Protein AF-A0A4Z2E226-F1 (afdb_monomer_lite)

Secondary structure (DSSP, 8-state):
-GGGG-S----TT--HHHHHHHHHHHHHSEEEE-TTTHHHHHHHHHHTT-HHHHHHHHHHHHHHHT-SSS-----EEEE---

Sequence (82 aa):
MKEQDLMCIKLHGVNRIGLKKIIDFIYTAKLSLNMENLQDTLEAASFLQILPVLDFCKVFLISGVSSETHGPTLHSTAQYCT

Organism: NCBI:txid230148

Radius of gyration: 14.55 Å; chains: 1; bounding box: 41×19×40 Å

Foldseek 3Di:
DVCPPDPDDDDDFADPLLQVQVVCCVVQVKHFDDPVSLVRVCRSCVSVVVVVSVVVSVVVVVVQVPDPDDGDPPRPIDRDDD

pLDDT: mean 80.58, std 17.19, range [40.59, 95.0]

Structure (mmCIF, N/CA/C/O backbone):
data_AF-A0A4Z2E226-F1
#
_entry.id   AF-A0A4Z2E226-F1
#
loop_
_atom_site.group_PDB
_atom_site.id
_atom_site.type_symbol
_atom_site.label_atom_id
_atom_site.label_alt_id
_atom_site.label_comp_id
_atom_site.label_asym_id
_atom_site.label_entity_id
_atom_site.label_seq_id
_atom_site.pdbx_PDB_ins_code
_atom_site.Cartn_x
_atom_site.Cartn_y
_atom_site.Cartn_z
_atom_site.occupancy
_atom_site.B_iso_or_equiv
_atom_site.auth_seq_id
_atom_site.auth_comp_id
_atom_site.auth_asym_id
_atom_site.auth_atom_id
_atom_site.pdbx_PDB_model_num
ATOM 1 N N . MET A 1 1 ? -10.210 -7.772 19.864 1.00 66.81 1 MET A N 1
ATOM 2 C CA . MET A 1 1 ? -9.059 -6.846 20.015 1.00 66.81 1 MET A CA 1
ATOM 3 C C . MET A 1 1 ? -9.594 -5.513 20.503 1.00 66.81 1 MET A C 1
ATOM 5 O O . MET A 1 1 ? -10.660 -5.134 20.041 1.00 66.81 1 MET A O 1
ATOM 9 N N . LYS A 1 2 ? -8.918 -4.808 21.421 1.00 79.00 2 LYS A N 1
ATOM 10 C CA . LYS A 1 2 ? -9.415 -3.504 21.916 1.00 79.00 2 LYS A CA 1
ATOM 11 C C . LYS A 1 2 ? -9.533 -2.454 20.804 1.00 79.00 2 LYS A C 1
ATOM 13 O O . LYS A 1 2 ? -10.376 -1.576 20.886 1.00 79.00 2 LYS A O 1
ATOM 18 N N . GLU A 1 3 ? -8.726 -2.586 19.757 1.00 81.69 3 GLU A N 1
ATOM 19 C CA . GLU A 1 3 ? -8.722 -1.674 18.610 1.00 81.69 3 GLU A CA 1
ATOM 20 C C . GLU A 1 3 ? -9.938 -1.822 17.682 1.00 81.69 3 GLU A C 1
ATOM 22 O O . GLU A 1 3 ? -10.188 -0.931 16.882 1.00 81.69 3 GLU A O 1
ATOM 27 N N . GLN A 1 4 ? -10.713 -2.907 17.788 1.00 86.88 4 GLN A N 1
ATOM 28 C CA . GLN A 1 4 ? -11.819 -3.205 16.867 1.00 86.88 4 GLN A CA 1
ATOM 29 C C . GLN A 1 4 ? -12.991 -2.211 16.962 1.00 86.88 4 GLN A C 1
ATOM 31 O O . GLN A 1 4 ? -13.688 -2.011 15.974 1.00 86.88 4 GLN A O 1
ATOM 36 N N . ASP A 1 5 ? -13.207 -1.608 18.133 1.00 91.31 5 ASP A N 1
ATOM 37 C CA . ASP A 1 5 ? -14.294 -0.644 18.378 1.00 91.31 5 ASP A CA 1
ATOM 38 C C . ASP A 1 5 ? -13.841 0.818 18.181 1.00 91.31 5 ASP A C 1
ATOM 40 O O . ASP A 1 5 ? -14.620 1.761 18.302 1.00 91.31 5 ASP A O 1
ATOM 44 N N . LEU A 1 6 ? -12.558 1.035 17.873 1.00 89.75 6 LEU A N 1
ATOM 45 C CA . LEU A 1 6 ? -12.013 2.376 17.710 1.00 89.75 6 LEU A CA 1
ATOM 46 C C . LEU A 1 6 ? -12.271 2.898 16.295 1.00 89.75 6 LEU A C 1
ATOM 48 O O . LEU A 1 6 ? -11.874 2.288 15.307 1.00 89.75 6 LEU A O 1
ATOM 52 N N . MET A 1 7 ? -12.835 4.103 16.196 1.00 89.88 7 MET A N 1
ATOM 53 C CA . MET A 1 7 ? -12.952 4.823 14.919 1.00 89.88 7 MET A CA 1
ATOM 54 C C . MET A 1 7 ? -11.604 5.348 14.399 1.00 89.88 7 MET A C 1
ATOM 56 O O . MET A 1 7 ? -11.476 5.667 13.219 1.00 89.88 7 MET A O 1
ATOM 60 N N . CYS A 1 8 ? -10.597 5.441 15.272 1.00 88.12 8 CYS A N 1
ATOM 61 C CA . CYS A 1 8 ? -9.259 5.925 14.950 1.00 88.12 8 CYS A CA 1
ATOM 62 C C . CYS A 1 8 ? -8.203 5.023 15.592 1.00 88.12 8 CYS A C 1
ATOM 64 O O . CYS A 1 8 ? -8.226 4.802 16.803 1.00 88.12 8 CYS A O 1
ATOM 66 N N . ILE A 1 9 ? -7.231 4.585 14.794 1.00 89.31 9 ILE A N 1
ATOM 67 C CA . ILE A 1 9 ? -6.052 3.851 15.263 1.00 89.31 9 ILE A CA 1
ATOM 68 C C . ILE A 1 9 ? -4.787 4.656 14.982 1.00 89.31 9 ILE A C 1
ATOM 70 O O . ILE A 1 9 ? -4.694 5.377 13.987 1.00 89.31 9 ILE A O 1
ATOM 74 N N . LYS A 1 10 ? -3.796 4.534 15.866 1.00 87.12 10 LYS A N 1
ATOM 75 C CA . LYS A 1 10 ? -2.495 5.179 15.698 1.00 87.12 10 LYS A CA 1
ATOM 76 C C . LYS A 1 10 ? -1.449 4.129 15.363 1.00 87.12 10 LYS A C 1
ATOM 78 O O . LYS A 1 10 ? -1.116 3.292 16.194 1.00 87.12 10 LYS A O 1
ATOM 83 N N . LEU A 1 11 ? -0.916 4.207 14.150 1.00 87.44 11 LEU A N 1
ATOM 84 C CA . LEU A 1 11 ? 0.144 3.319 13.690 1.00 87.44 11 LEU A CA 1
ATOM 85 C C . LEU A 1 11 ? 1.502 3.924 14.054 1.00 87.44 11 LEU A C 1
ATOM 87 O O . LEU A 1 11 ? 1.908 4.952 13.516 1.00 87.44 11 LEU A O 1
ATOM 91 N N . HIS A 1 12 ? 2.184 3.294 15.005 1.00 83.75 12 HIS A N 1
ATOM 92 C CA . HIS A 1 12 ? 3.537 3.647 15.419 1.00 83.75 12 HIS A CA 1
ATOM 93 C C . HIS A 1 12 ? 4.527 2.734 14.693 1.00 83.75 12 HIS A C 1
ATOM 95 O O . HIS A 1 12 ? 4.729 1.601 15.114 1.00 83.75 12 HIS A O 1
ATOM 101 N N . GLY A 1 13 ? 5.112 3.215 13.596 1.00 84.00 13 GLY A N 1
ATOM 102 C CA . GLY A 1 13 ? 6.057 2.429 12.788 1.00 84.00 13 GLY A CA 1
ATOM 103 C C . GLY A 1 13 ? 5.911 2.602 11.280 1.00 84.00 13 GLY A C 1
ATOM 104 O O . GLY A 1 13 ? 6.539 1.867 10.531 1.00 84.00 13 GLY A O 1
ATOM 105 N N . VAL A 1 14 ? 5.071 3.542 10.834 1.00 90.75 14 VAL A N 1
ATOM 106 C CA . VAL A 1 14 ? 4.934 3.895 9.420 1.00 90.75 14 VAL A CA 1
ATOM 107 C C . VAL A 1 14 ? 4.899 5.408 9.259 1.00 90.75 14 VAL A C 1
ATOM 109 O O . VAL A 1 14 ? 4.223 6.113 10.014 1.00 90.75 14 VAL A O 1
ATOM 112 N N . ASN A 1 15 ? 5.602 5.919 8.254 1.00 92.00 15 ASN A N 1
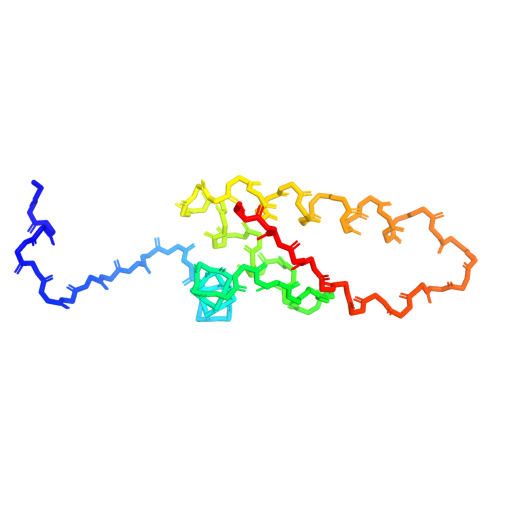ATOM 113 C CA . ASN A 1 15 ? 5.503 7.321 7.868 1.00 92.00 15 ASN A CA 1
ATOM 114 C C . ASN A 1 15 ? 4.272 7.564 6.974 1.00 92.00 15 ASN A C 1
ATOM 116 O O . ASN A 1 15 ? 3.769 6.666 6.294 1.00 92.00 15 ASN A O 1
ATOM 120 N N . ARG A 1 16 ? 3.806 8.817 6.920 1.00 93.25 16 ARG A N 1
ATOM 121 C CA . ARG A 1 16 ? 2.676 9.266 6.091 1.00 93.25 16 ARG A CA 1
ATOM 122 C C . ARG A 1 16 ? 2.856 8.902 4.616 1.00 93.25 16 ARG A C 1
ATOM 124 O O . ARG A 1 16 ? 1.878 8.538 3.967 1.00 93.25 16 ARG A O 1
ATOM 131 N N . ILE A 1 17 ? 4.076 9.032 4.091 1.00 93.88 17 ILE A N 1
ATOM 132 C CA . ILE A 1 17 ? 4.386 8.790 2.675 1.00 93.88 17 ILE A CA 1
ATOM 133 C C . ILE A 1 17 ? 4.190 7.308 2.348 1.00 93.88 17 ILE A C 1
ATOM 135 O O . ILE A 1 17 ? 3.396 6.983 1.464 1.00 93.88 17 ILE A O 1
ATOM 139 N N . GLY A 1 18 ? 4.842 6.425 3.109 1.00 93.56 18 GLY A N 1
ATOM 140 C CA . GLY A 1 18 ? 4.720 4.978 2.955 1.00 93.56 18 GLY A CA 1
ATOM 141 C C . GLY A 1 18 ? 3.282 4.507 3.137 1.00 93.56 18 GLY A C 1
ATOM 142 O O . GLY A 1 18 ? 2.738 3.844 2.259 1.00 93.56 18 GLY A O 1
ATOM 143 N N . LEU A 1 19 ? 2.613 4.936 4.213 1.00 94.75 19 LEU A N 1
ATOM 144 C CA . LEU A 1 19 ? 1.226 4.549 4.471 1.00 94.75 19 LEU A CA 1
ATOM 145 C C . LEU A 1 19 ? 0.290 4.968 3.332 1.00 94.75 19 LEU A C 1
ATOM 147 O O . LEU A 1 19 ? -0.521 4.160 2.889 1.00 94.75 19 LEU A O 1
ATOM 151 N N . LYS A 1 20 ? 0.421 6.196 2.812 1.00 94.25 20 LYS A N 1
ATOM 152 C CA . LYS A 1 20 ? -0.388 6.651 1.674 1.00 94.25 20 LYS A CA 1
ATOM 153 C C . LYS A 1 20 ? -0.206 5.738 0.460 1.00 94.25 20 LYS A C 1
ATOM 155 O O . LYS A 1 20 ? -1.197 5.339 -0.136 1.00 94.25 20 LYS A O 1
ATOM 160 N N . LYS A 1 21 ? 1.035 5.365 0.132 1.00 93.38 21 LYS A N 1
ATOM 161 C CA . LYS A 1 21 ? 1.340 4.459 -0.988 1.00 93.38 21 LYS A CA 1
ATOM 162 C C . LYS A 1 21 ? 0.716 3.079 -0.810 1.00 93.38 21 LYS A C 1
ATOM 164 O O . LYS A 1 21 ? 0.181 2.540 -1.773 1.00 93.38 21 LYS A O 1
ATOM 169 N N . ILE A 1 22 ? 0.749 2.534 0.406 1.00 93.62 22 ILE A N 1
ATOM 170 C CA . ILE A 1 22 ? 0.121 1.243 0.705 1.00 93.62 22 ILE A CA 1
ATOM 171 C C . ILE A 1 22 ? -1.399 1.323 0.566 1.00 93.62 22 ILE A C 1
ATOM 173 O O . ILE A 1 22 ? -1.996 0.440 -0.038 1.00 93.62 22 ILE A O 1
ATOM 177 N N . ILE A 1 23 ? -2.028 2.385 1.071 1.00 93.62 23 ILE A N 1
ATOM 178 C CA . ILE A 1 23 ? -3.477 2.572 0.938 1.00 93.62 23 ILE A CA 1
ATOM 179 C C . ILE A 1 23 ? -3.872 2.738 -0.534 1.00 93.62 23 ILE A C 1
ATOM 181 O O . ILE A 1 23 ? -4.765 2.033 -0.996 1.00 93.62 23 ILE A O 1
ATOM 185 N N . ASP A 1 24 ? -3.181 3.593 -1.294 1.00 92.62 24 ASP A N 1
ATOM 186 C CA . ASP A 1 24 ? -3.397 3.728 -2.741 1.00 92.62 24 ASP A CA 1
ATOM 187 C C . ASP A 1 24 ? -3.262 2.370 -3.449 1.00 92.62 24 ASP A C 1
ATOM 189 O O . ASP A 1 24 ? -4.118 2.006 -4.256 1.00 92.62 24 ASP A O 1
ATOM 193 N N . PHE A 1 25 ? -2.248 1.574 -3.095 1.00 91.56 25 PHE A N 1
ATOM 194 C CA . PHE A 1 25 ? -2.075 0.225 -3.628 1.00 91.56 25 PHE A CA 1
ATOM 195 C C . PHE A 1 25 ? -3.242 -0.705 -3.274 1.00 91.56 25 PHE A C 1
ATOM 197 O O . PHE A 1 25 ? -3.746 -1.389 -4.156 1.00 91.56 25 PHE A O 1
ATOM 204 N N . ILE A 1 26 ? -3.723 -0.712 -2.030 1.00 91.44 26 ILE A N 1
ATOM 205 C CA . ILE A 1 26 ? -4.848 -1.564 -1.611 1.00 91.44 26 ILE A CA 1
ATOM 206 C C . ILE A 1 26 ? -6.122 -1.239 -2.4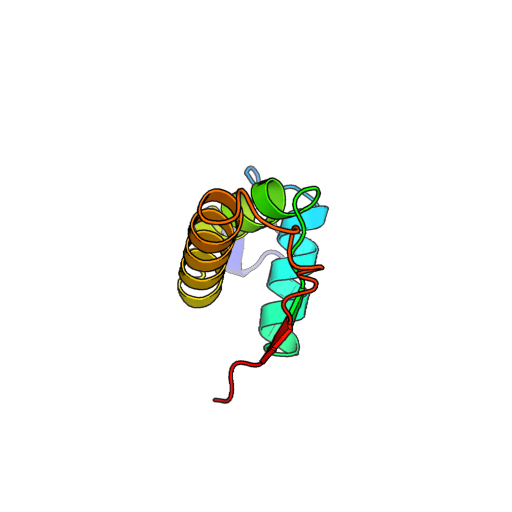05 1.00 91.44 26 ILE A C 1
ATOM 208 O O . ILE A 1 26 ? -6.850 -2.149 -2.790 1.00 91.44 26 ILE A O 1
ATOM 212 N N . TYR A 1 27 ? -6.386 0.042 -2.677 1.00 91.31 27 TYR A N 1
ATOM 213 C CA . TYR A 1 27 ? -7.608 0.463 -3.372 1.00 91.31 27 TYR A CA 1
ATOM 214 C C . TYR A 1 27 ? -7.516 0.423 -4.900 1.00 91.31 27 TYR A C 1
ATOM 216 O O . TYR A 1 27 ? -8.545 0.333 -5.566 1.00 91.31 27 TYR A O 1
ATOM 224 N N . THR A 1 28 ? -6.316 0.521 -5.474 1.00 90.19 28 THR A N 1
ATOM 225 C CA . THR A 1 28 ? -6.139 0.649 -6.934 1.00 90.19 28 THR A CA 1
ATOM 226 C C . THR A 1 28 ? -5.339 -0.483 -7.564 1.00 90.19 28 THR A C 1
ATOM 228 O O . THR A 1 28 ? -5.245 -0.548 -8.790 1.00 90.19 28 THR A O 1
ATOM 231 N N . ALA A 1 29 ? -4.722 -1.333 -6.740 1.00 88.19 29 ALA A N 1
ATOM 232 C CA . ALA A 1 29 ? -3.707 -2.309 -7.122 1.00 88.19 29 ALA A CA 1
ATOM 233 C C . ALA A 1 29 ? -2.518 -1.710 -7.898 1.00 88.19 29 ALA A C 1
ATOM 235 O O . ALA A 1 29 ? -1.801 -2.434 -8.594 1.00 88.19 29 ALA A O 1
ATOM 236 N N . LYS A 1 30 ? -2.303 -0.390 -7.786 1.00 86.56 30 LYS A N 1
ATOM 237 C CA . LYS A 1 30 ? -1.217 0.348 -8.436 1.00 86.56 30 LYS A CA 1
ATOM 238 C C . LYS A 1 30 ? -0.224 0.851 -7.409 1.00 86.56 30 LYS A C 1
ATOM 240 O O . LYS A 1 30 ? -0.601 1.447 -6.404 1.00 86.56 30 LYS A O 1
ATOM 245 N N . LEU A 1 31 ? 1.058 0.665 -7.697 1.00 88.50 31 LEU A N 1
ATOM 246 C CA . LEU A 1 31 ? 2.131 1.186 -6.862 1.00 88.50 31 LEU A CA 1
ATOM 247 C C . LEU A 1 31 ? 3.199 1.863 -7.712 1.00 88.50 31 LEU A C 1
ATOM 249 O O . LEU A 1 31 ? 3.744 1.241 -8.615 1.00 88.50 31 LEU A O 1
ATOM 253 N N . SER A 1 32 ? 3.515 3.111 -7.369 1.00 87.06 32 SER A N 1
ATOM 254 C CA . SER A 1 32 ? 4.586 3.904 -7.979 1.00 87.06 32 SER A CA 1
ATOM 255 C C . SER A 1 32 ? 5.726 4.110 -6.990 1.00 87.06 32 SER A C 1
ATOM 257 O O . SER A 1 32 ? 5.538 4.836 -6.001 1.00 87.06 32 SER A O 1
ATOM 259 N N . LEU A 1 33 ? 6.893 3.541 -7.296 1.00 88.50 33 LEU A N 1
ATOM 260 C CA . LEU A 1 33 ? 8.119 3.671 -6.504 1.00 88.50 33 LEU A CA 1
ATOM 261 C C . LEU A 1 33 ? 9.158 4.573 -7.176 1.00 88.50 33 LEU A C 1
ATOM 263 O O . LEU A 1 33 ? 9.233 4.650 -8.400 1.00 88.50 33 LEU A O 1
ATOM 267 N N . ASN A 1 34 ? 9.960 5.247 -6.355 1.00 87.75 34 ASN A N 1
ATOM 268 C CA . ASN A 1 34 ? 11.202 5.921 -6.734 1.00 87.75 34 ASN A CA 1
ATOM 269 C C . ASN A 1 34 ? 12.180 5.890 -5.544 1.00 87.75 34 ASN A C 1
ATOM 271 O O . ASN A 1 34 ? 11.784 5.523 -4.440 1.00 87.75 34 ASN A O 1
ATOM 275 N N . MET A 1 35 ? 13.439 6.292 -5.739 1.00 85.75 35 MET A N 1
ATOM 276 C CA . MET A 1 35 ? 14.454 6.235 -4.672 1.00 85.75 35 MET A CA 1
ATOM 277 C C . MET A 1 35 ? 14.119 7.097 -3.444 1.00 85.75 35 MET A C 1
ATOM 279 O O . MET A 1 35 ? 14.564 6.777 -2.348 1.00 85.75 35 MET A O 1
ATOM 283 N N . GLU A 1 36 ? 13.309 8.147 -3.599 1.00 88.75 36 GLU A N 1
ATOM 284 C CA . GLU A 1 36 ? 12.908 9.027 -2.495 1.00 88.75 36 GLU A CA 1
ATOM 285 C C . GLU A 1 36 ? 11.825 8.399 -1.608 1.00 88.75 36 GLU A C 1
ATOM 287 O O . GLU A 1 36 ? 11.814 8.632 -0.407 1.00 88.75 36 GLU A O 1
ATOM 292 N N . ASN A 1 37 ? 10.910 7.606 -2.178 1.00 89.94 37 ASN A N 1
ATOM 293 C CA . ASN A 1 37 ? 9.777 7.015 -1.449 1.00 89.94 37 ASN A CA 1
ATOM 294 C C . ASN A 1 37 ? 9.914 5.509 -1.178 1.00 89.94 37 ASN A C 1
ATOM 296 O O . ASN A 1 37 ? 9.061 4.922 -0.507 1.00 89.94 37 ASN A O 1
ATOM 300 N N . LEU A 1 38 ? 10.964 4.878 -1.703 1.00 90.69 38 LEU A N 1
ATOM 301 C CA . LEU A 1 38 ? 11.199 3.443 -1.597 1.00 90.69 38 LEU A CA 1
ATOM 302 C C . LEU A 1 38 ? 11.342 2.991 -0.146 1.00 90.69 38 LEU A C 1
ATOM 304 O O . LEU A 1 38 ? 10.706 2.016 0.246 1.00 90.69 38 LEU A O 1
ATOM 308 N N . GLN A 1 39 ? 12.146 3.699 0.649 1.00 92.19 39 GLN A N 1
ATOM 309 C CA . GLN A 1 39 ? 12.410 3.313 2.033 1.00 92.19 39 GLN A CA 1
ATOM 310 C C . GLN A 1 39 ? 11.150 3.425 2.897 1.00 92.19 39 GLN A C 1
ATOM 312 O O . GLN A 1 39 ? 10.795 2.457 3.567 1.00 92.19 39 GLN A O 1
ATOM 317 N N . ASP A 1 40 ? 10.423 4.544 2.805 1.00 94.06 40 ASP A N 1
ATOM 318 C CA . ASP A 1 40 ? 9.149 4.719 3.512 1.00 94.06 40 ASP A CA 1
ATOM 319 C C . ASP A 1 40 ? 8.119 3.656 3.102 1.00 94.06 40 ASP A C 1
ATOM 321 O O . ASP A 1 40 ? 7.385 3.131 3.940 1.00 94.06 40 ASP A O 1
ATOM 325 N N . THR A 1 41 ? 8.044 3.330 1.807 1.00 93.69 41 THR A N 1
ATOM 326 C CA . THR A 1 41 ? 7.088 2.336 1.296 1.00 93.69 41 THR A CA 1
ATOM 327 C C . THR A 1 41 ? 7.460 0.922 1.734 1.00 93.69 41 THR A C 1
ATOM 329 O O . THR A 1 41 ? 6.577 0.147 2.094 1.00 93.69 41 THR A O 1
ATOM 332 N N . LEU A 1 42 ? 8.752 0.585 1.747 1.00 93.62 42 LEU A N 1
ATOM 333 C CA . LEU A 1 42 ? 9.252 -0.703 2.221 1.00 93.62 42 LEU A CA 1
ATOM 334 C C . LEU A 1 42 ? 8.980 -0.891 3.719 1.00 93.62 42 LEU A C 1
ATOM 336 O O . LEU A 1 42 ? 8.497 -1.950 4.116 1.00 93.62 42 LEU A O 1
ATOM 340 N N . GLU A 1 43 ? 9.244 0.132 4.536 1.00 93.75 43 GLU A N 1
ATOM 341 C CA . GLU A 1 43 ? 8.950 0.107 5.972 1.00 93.75 43 GLU A CA 1
ATOM 342 C C . GLU A 1 43 ? 7.448 -0.089 6.216 1.00 93.75 43 GLU A C 1
ATOM 344 O O . GLU A 1 43 ? 7.053 -0.997 6.950 1.00 93.75 43 GLU A O 1
ATOM 349 N N . ALA A 1 44 ? 6.600 0.674 5.516 1.00 95.00 44 ALA A N 1
ATOM 350 C CA . ALA A 1 44 ? 5.149 0.556 5.635 1.00 95.00 44 ALA A CA 1
ATOM 351 C C . ALA A 1 44 ? 4.618 -0.812 5.181 1.00 95.00 44 ALA A C 1
ATOM 353 O O . ALA A 1 44 ? 3.769 -1.397 5.854 1.00 95.00 44 ALA A O 1
ATOM 354 N N . ALA A 1 45 ? 5.128 -1.350 4.072 1.00 94.25 45 ALA A N 1
ATOM 355 C CA . ALA A 1 45 ? 4.755 -2.674 3.585 1.00 94.25 45 ALA A CA 1
ATOM 356 C C . ALA A 1 45 ? 5.195 -3.789 4.539 1.00 94.25 45 ALA A C 1
ATOM 358 O O . ALA A 1 45 ? 4.473 -4.771 4.696 1.00 94.25 45 ALA A O 1
ATOM 359 N N . SER A 1 46 ? 6.356 -3.635 5.182 1.00 93.81 46 SER A N 1
ATOM 360 C CA . SER A 1 46 ? 6.866 -4.578 6.180 1.00 93.81 46 SER A CA 1
ATOM 361 C C . SER A 1 46 ? 5.998 -4.561 7.435 1.00 93.81 46 SER A C 1
ATOM 363 O O . SER A 1 46 ? 5.537 -5.608 7.885 1.00 93.81 46 SER A O 1
ATOM 365 N N . PHE A 1 47 ? 5.690 -3.362 7.937 1.00 93.88 47 PHE A N 1
ATOM 366 C CA . PHE A 1 47 ? 4.841 -3.165 9.108 1.00 93.88 47 PHE A CA 1
ATOM 367 C C . PHE A 1 47 ? 3.423 -3.721 8.900 1.00 93.88 47 PHE A C 1
ATOM 369 O O . PHE A 1 47 ? 2.874 -4.369 9.785 1.00 93.88 47 PHE A O 1
ATOM 376 N N . LEU A 1 48 ? 2.839 -3.497 7.718 1.00 92.69 48 LEU A N 1
ATOM 377 C CA . LEU A 1 48 ? 1.488 -3.949 7.361 1.00 92.69 48 LEU A CA 1
ATOM 378 C C . LEU A 1 48 ? 1.451 -5.349 6.722 1.00 92.69 48 LEU A C 1
ATOM 380 O O . LEU A 1 48 ? 0.379 -5.823 6.358 1.00 92.69 48 LEU A O 1
ATOM 384 N N . GLN A 1 49 ? 2.606 -6.002 6.570 1.00 93.81 49 GLN A N 1
ATOM 385 C CA . GLN A 1 49 ? 2.767 -7.337 5.981 1.00 93.81 49 GLN A CA 1
ATOM 386 C C . GLN A 1 49 ? 2.189 -7.490 4.556 1.00 93.81 49 GLN A C 1
ATOM 388 O O . GLN A 1 49 ? 1.680 -8.547 4.179 1.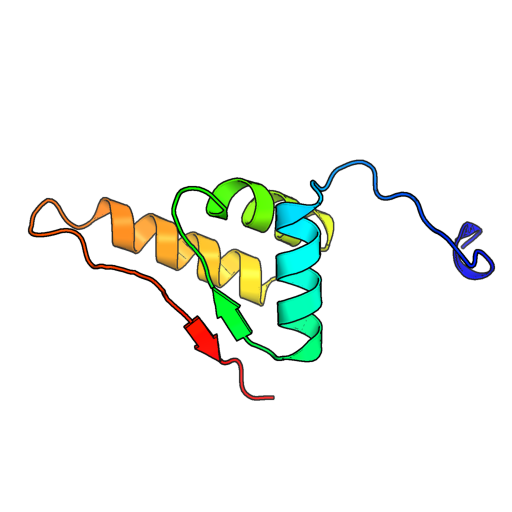00 93.81 49 GLN A O 1
ATOM 393 N N . ILE A 1 50 ? 2.310 -6.453 3.721 1.00 92.19 50 ILE A N 1
ATOM 394 C CA . ILE A 1 50 ? 1.835 -6.464 2.328 1.00 92.19 50 ILE A CA 1
ATOM 395 C C . ILE A 1 50 ? 2.906 -7.079 1.413 1.00 92.19 50 ILE A C 1
ATOM 397 O O . ILE A 1 50 ? 3.711 -6.380 0.792 1.00 92.19 50 ILE A O 1
ATOM 401 N N . LEU A 1 51 ? 2.912 -8.412 1.324 1.00 92.06 51 LEU A N 1
ATOM 402 C CA . LEU A 1 51 ? 3.913 -9.186 0.572 1.00 92.06 51 LEU A CA 1
ATOM 403 C C . LEU A 1 51 ? 4.100 -8.760 -0.900 1.00 92.06 51 LEU A C 1
ATOM 405 O O . LEU A 1 51 ? 5.255 -8.638 -1.306 1.00 92.06 51 LEU A O 1
ATOM 409 N N . PRO A 1 52 ? 3.046 -8.473 -1.696 1.00 89.50 52 PRO A N 1
ATOM 410 C CA . PRO A 1 52 ? 3.221 -8.047 -3.091 1.00 89.50 52 PRO A CA 1
ATOM 411 C C . PRO A 1 52 ? 4.017 -6.743 -3.228 1.00 89.50 52 PRO A C 1
ATOM 413 O O . PRO A 1 52 ? 4.799 -6.568 -4.161 1.00 89.50 52 PRO A O 1
ATOM 416 N N . VAL A 1 53 ? 3.855 -5.828 -2.268 1.00 91.19 53 VAL A N 1
ATOM 417 C CA . VAL A 1 53 ? 4.611 -4.572 -2.238 1.00 91.19 53 VAL A CA 1
ATOM 418 C C . VAL A 1 53 ? 6.056 -4.827 -1.822 1.00 91.19 53 VAL A C 1
ATOM 420 O O . VAL A 1 53 ? 6.969 -4.277 -2.431 1.00 91.19 53 VAL A O 1
ATOM 423 N N . LEU A 1 54 ? 6.282 -5.692 -0.828 1.00 92.88 54 LEU A N 1
ATOM 424 C CA . LEU A 1 54 ? 7.633 -6.075 -0.409 1.00 92.88 54 LEU A CA 1
ATOM 425 C C . LEU A 1 54 ? 8.425 -6.727 -1.545 1.00 92.88 54 LEU A C 1
ATOM 427 O O . LEU A 1 54 ? 9.602 -6.417 -1.719 1.00 92.88 54 LEU A O 1
ATOM 431 N N . ASP A 1 55 ? 7.793 -7.616 -2.308 1.00 90.62 55 ASP A N 1
ATOM 432 C CA . ASP A 1 55 ? 8.420 -8.269 -3.454 1.00 90.62 55 ASP A CA 1
ATOM 433 C C . ASP A 1 55 ? 8.781 -7.252 -4.543 1.00 90.62 55 ASP A C 1
ATOM 435 O O . ASP A 1 55 ? 9.926 -7.180 -4.991 1.00 90.62 55 ASP A O 1
ATOM 439 N N . PHE A 1 56 ? 7.847 -6.351 -4.856 1.00 88.94 56 PHE A N 1
ATOM 440 C CA . PHE A 1 56 ? 8.078 -5.285 -5.822 1.00 88.94 56 PHE A CA 1
ATOM 441 C C . PHE A 1 56 ? 9.220 -4.339 -5.413 1.00 88.94 56 PHE A C 1
ATOM 443 O O . PHE A 1 56 ? 10.080 -4.024 -6.237 1.00 88.94 56 PHE A O 1
ATOM 450 N N . CYS A 1 57 ? 9.294 -3.935 -4.140 1.00 91.00 57 CYS A N 1
ATOM 451 C CA . CYS A 1 57 ? 10.404 -3.130 -3.623 1.00 91.00 57 CYS A CA 1
ATOM 452 C C . CYS A 1 57 ? 11.758 -3.850 -3.763 1.00 91.00 57 CYS A C 1
ATOM 454 O O . CYS A 1 57 ? 12.756 -3.213 -4.102 1.00 91.00 57 CYS A O 1
ATOM 456 N N . LYS A 1 58 ? 11.812 -5.171 -3.530 1.00 88.12 58 LYS A N 1
ATOM 457 C CA . LYS A 1 58 ? 13.042 -5.969 -3.698 1.00 88.12 58 LYS A CA 1
ATOM 458 C C . LYS A 1 58 ? 13.484 -6.016 -5.156 1.00 88.12 58 LYS A C 1
ATOM 460 O O . LYS A 1 58 ? 14.653 -5.766 -5.441 1.00 88.12 58 LYS A O 1
ATOM 465 N N . VAL A 1 59 ? 12.561 -6.295 -6.076 1.00 86.44 59 VAL A N 1
ATOM 466 C CA . VAL A 1 59 ? 12.847 -6.310 -7.519 1.00 86.44 59 VAL A CA 1
ATOM 467 C C . VAL A 1 59 ? 13.337 -4.939 -7.984 1.00 86.44 59 VAL A C 1
ATOM 469 O O . VAL A 1 59 ? 14.315 -4.858 -8.729 1.00 86.44 59 VAL A O 1
ATOM 472 N N . PHE A 1 60 ? 12.712 -3.862 -7.503 1.00 86.06 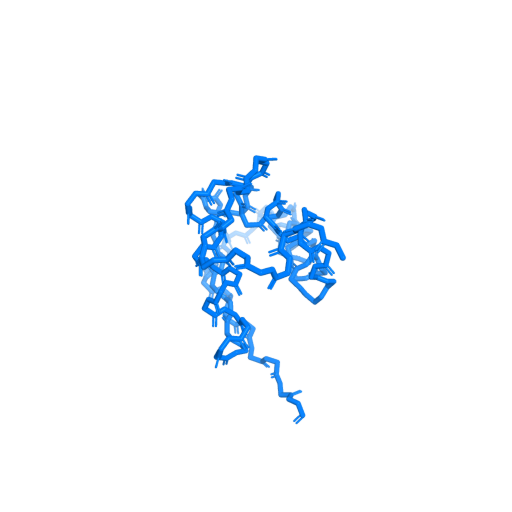60 PHE A N 1
ATOM 473 C CA . PHE A 1 60 ? 13.124 -2.491 -7.796 1.00 86.06 60 PHE A CA 1
ATOM 474 C C . PHE A 1 60 ? 14.559 -2.206 -7.323 1.00 86.06 60 PHE A C 1
ATOM 476 O O . PHE A 1 60 ? 15.363 -1.682 -8.094 1.00 86.06 60 PHE A O 1
ATOM 483 N N . LEU A 1 61 ? 14.908 -2.611 -6.095 1.00 85.44 61 LEU A N 1
ATOM 484 C CA . LEU A 1 61 ? 16.265 -2.479 -5.548 1.00 85.44 61 LEU A CA 1
ATOM 485 C C . LEU A 1 61 ? 17.303 -3.244 -6.379 1.00 85.44 61 LEU A C 1
ATOM 487 O O . LEU A 1 61 ? 18.317 -2.674 -6.768 1.00 85.44 61 LEU A O 1
ATOM 491 N N . ILE A 1 62 ? 17.043 -4.516 -6.689 1.00 82.88 62 ILE A N 1
ATOM 492 C CA . ILE A 1 62 ? 17.972 -5.368 -7.453 1.00 82.88 62 ILE A CA 1
ATOM 493 C C . ILE A 1 62 ? 18.177 -4.820 -8.875 1.00 82.88 62 ILE A C 1
ATOM 495 O O . ILE A 1 62 ? 19.302 -4.778 -9.381 1.00 82.88 62 ILE A O 1
ATOM 499 N N . SER A 1 63 ? 17.101 -4.348 -9.508 1.00 77.19 63 SER A N 1
ATOM 500 C CA . SER A 1 63 ? 17.151 -3.775 -10.859 1.00 77.19 63 SER A CA 1
ATOM 501 C C . SER A 1 63 ? 17.937 -2.461 -10.900 1.00 77.19 63 SER A C 1
ATOM 503 O O . SER A 1 63 ? 18.665 -2.211 -11.858 1.00 77.19 63 SER A O 1
ATOM 505 N N . GLY A 1 64 ? 17.840 -1.639 -9.849 1.00 67.00 64 GLY A N 1
ATOM 506 C CA . GLY A 1 64 ? 18.600 -0.393 -9.725 1.00 67.00 64 GLY A CA 1
ATOM 507 C C . GLY A 1 64 ? 20.102 -0.596 -9.499 1.00 67.00 64 GLY A C 1
ATOM 508 O O . GLY A 1 64 ? 20.897 0.234 -9.927 1.00 67.00 64 GLY A O 1
ATOM 509 N N . VAL A 1 65 ? 20.501 -1.707 -8.873 1.00 60.03 65 VAL A N 1
ATOM 510 C CA . VAL A 1 65 ? 21.913 -2.027 -8.578 1.00 60.03 65 VAL A CA 1
ATOM 511 C C . VAL A 1 65 ? 22.643 -2.623 -9.790 1.00 60.03 65 VAL A C 1
ATOM 513 O O . VAL A 1 65 ? 23.863 -2.553 -9.868 1.00 60.03 65 VAL A O 1
ATOM 516 N N . SER A 1 66 ? 21.915 -3.163 -10.772 1.00 50.03 66 SER A N 1
ATOM 517 C CA . SER A 1 66 ? 22.506 -3.897 -11.904 1.00 50.03 66 SER A CA 1
ATOM 518 C C . SER A 1 66 ? 22.854 -3.025 -13.126 1.00 50.03 66 SER A C 1
ATOM 520 O O . SER A 1 66 ? 23.277 -3.562 -14.146 1.00 50.03 66 SER A O 1
ATOM 522 N N . SER A 1 67 ? 22.673 -1.699 -13.062 1.00 45.09 67 SER A N 1
ATOM 523 C CA . SER A 1 67 ? 22.851 -0.802 -14.218 1.00 45.09 67 SER A CA 1
ATOM 524 C C . SER A 1 67 ? 23.935 0.261 -13.987 1.00 45.09 67 SER A C 1
ATOM 526 O O . SER A 1 67 ? 23.631 1.417 -13.712 1.00 45.09 67 SER A O 1
ATOM 528 N N . GLU A 1 68 ? 25.204 -0.100 -14.214 1.00 47.38 68 GLU A N 1
ATOM 529 C CA . GLU A 1 68 ? 26.281 0.847 -14.582 1.00 47.38 68 GLU A CA 1
ATOM 530 C C . GLU A 1 68 ? 26.140 1.380 -16.028 1.00 47.38 68 GLU A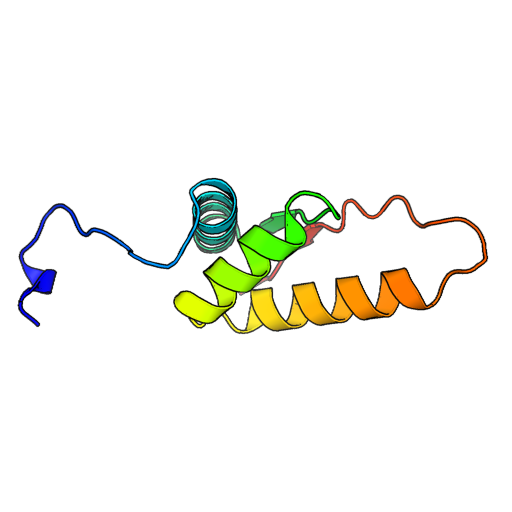 C 1
ATOM 532 O O . GLU A 1 68 ? 27.000 2.092 -16.535 1.00 47.38 68 GLU A O 1
ATOM 537 N N . THR A 1 69 ? 25.041 1.095 -16.724 1.00 43.12 69 THR A N 1
ATOM 538 C CA . THR A 1 69 ? 24.770 1.633 -18.061 1.00 43.12 69 THR A CA 1
ATOM 539 C C . THR A 1 69 ? 23.366 2.221 -18.103 1.00 43.12 69 THR A C 1
ATOM 541 O O . THR A 1 69 ? 22.382 1.501 -18.147 1.00 43.12 69 THR A O 1
ATOM 544 N N . HIS A 1 70 ? 23.303 3.556 -18.074 1.00 45.34 70 HIS A N 1
ATOM 545 C CA . HIS A 1 70 ? 22.118 4.389 -18.313 1.00 45.34 70 HIS A CA 1
ATOM 546 C C . H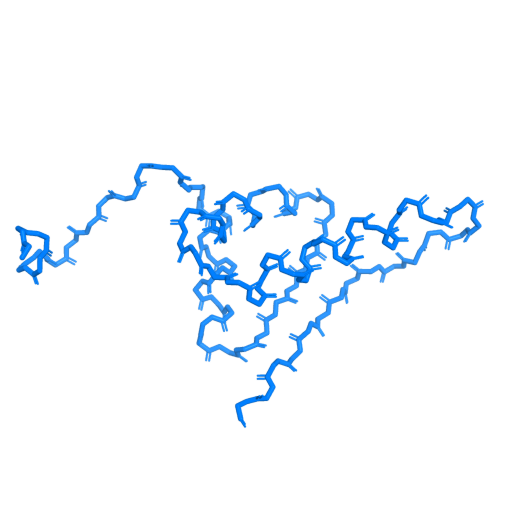IS A 1 70 ? 20.897 4.028 -17.453 1.00 45.34 70 HIS A C 1
ATOM 548 O O . HIS A 1 70 ? 20.049 3.224 -17.830 1.00 45.34 70 HIS A O 1
ATOM 554 N N . GLY A 1 71 ? 20.813 4.686 -16.292 1.00 40.59 71 GLY A N 1
ATOM 555 C CA . GLY A 1 71 ? 19.752 4.501 -15.308 1.00 40.59 71 GLY A CA 1
ATOM 556 C C . GLY A 1 71 ? 18.362 4.449 -15.950 1.00 40.59 71 GLY A C 1
ATOM 557 O O . GLY A 1 71 ? 17.973 5.393 -16.646 1.00 40.59 71 GLY A O 1
ATOM 558 N N . PRO A 1 72 ? 17.593 3.373 -15.733 1.00 42.19 72 PRO A N 1
ATOM 559 C CA . PRO A 1 72 ? 16.242 3.326 -16.243 1.00 42.19 72 PRO A CA 1
ATOM 560 C C . PRO A 1 72 ? 15.427 4.360 -15.461 1.00 42.19 72 PRO A C 1
ATOM 562 O O . PRO A 1 72 ? 15.473 4.431 -14.232 1.00 42.19 72 PRO A O 1
ATOM 565 N N . THR A 1 73 ? 14.700 5.206 -16.183 1.00 47.38 73 THR A N 1
ATOM 566 C CA . THR A 1 73 ? 13.724 6.151 -15.635 1.00 47.38 73 THR A CA 1
ATOM 567 C C . THR A 1 73 ? 12.568 5.347 -15.020 1.00 47.38 73 THR A C 1
ATOM 569 O O . THR A 1 73 ? 11.500 5.212 -15.606 1.00 47.38 73 THR A O 1
ATOM 572 N N . LEU A 1 74 ? 12.795 4.699 -13.874 1.00 47.94 74 LEU A N 1
ATOM 573 C CA . LEU A 1 74 ? 11.876 3.722 -13.290 1.00 47.94 74 LEU A CA 1
ATOM 574 C C . LEU A 1 74 ? 10.810 4.422 -12.448 1.00 47.94 74 LEU A C 1
ATOM 576 O O . LEU A 1 74 ? 10.795 4.319 -11.226 1.00 47.94 74 LEU A O 1
ATOM 580 N N . HIS A 1 75 ? 9.858 5.080 -13.105 1.00 50.34 75 HIS A N 1
ATOM 581 C CA . HIS A 1 75 ? 8.506 5.122 -12.556 1.00 50.34 75 HIS A CA 1
ATOM 582 C C . HIS A 1 75 ? 7.860 3.767 -12.863 1.00 50.34 75 HIS A C 1
ATOM 584 O O . HIS A 1 75 ? 7.136 3.608 -13.844 1.00 50.34 75 HIS A O 1
ATOM 590 N N . SER A 1 76 ? 8.209 2.754 -12.069 1.00 55.16 76 SER A N 1
ATOM 591 C CA . SER A 1 76 ? 7.657 1.414 -12.239 1.00 55.16 76 SER A CA 1
ATOM 592 C C . SER A 1 76 ? 6.283 1.390 -11.576 1.00 55.16 76 SER A C 1
ATOM 594 O O . SER A 1 76 ? 6.183 1.437 -10.351 1.00 55.16 76 SER A O 1
ATOM 596 N N . THR A 1 77 ? 5.226 1.411 -12.388 1.00 53.34 77 THR A N 1
ATOM 597 C CA . THR A 1 77 ? 3.853 1.155 -11.946 1.00 53.34 77 THR A CA 1
ATOM 598 C C . THR A 1 77 ? 3.542 -0.317 -12.132 1.00 53.34 77 THR A C 1
ATOM 600 O O . THR A 1 77 ? 3.296 -0.752 -13.256 1.00 53.34 77 THR A O 1
ATOM 603 N N . ALA A 1 78 ? 3.534 -1.083 -11.044 1.00 58.47 78 ALA A N 1
ATOM 604 C CA . ALA A 1 78 ? 2.950 -2.419 -11.062 1.00 58.47 78 ALA A CA 1
ATOM 605 C C . ALA A 1 78 ? 1.425 -2.301 -10.983 1.00 58.47 78 ALA A C 1
ATOM 607 O O . ALA A 1 78 ? 0.921 -1.566 -10.136 1.00 58.47 78 ALA A O 1
ATOM 608 N N . GLN A 1 79 ? 0.708 -3.014 -11.853 1.00 58.03 79 GLN A N 1
ATOM 609 C CA . GLN A 1 79 ? -0.742 -3.184 -11.778 1.00 58.03 79 GLN A CA 1
ATOM 610 C C . GLN A 1 79 ? -1.004 -4.657 -11.450 1.00 58.03 79 GLN A C 1
ATOM 612 O O . GLN A 1 79 ? -0.793 -5.524 -12.295 1.00 58.03 79 GLN A O 1
ATOM 617 N N . TYR A 1 80 ? -1.388 -4.948 -10.208 1.00 57.22 80 TYR A N 1
ATOM 618 C CA . TYR A 1 80 ? -1.700 -6.313 -9.781 1.00 57.22 80 TYR A CA 1
ATOM 619 C C . TYR A 1 80 ? -3.163 -6.618 -10.137 1.00 57.22 80 TYR A C 1
ATOM 621 O O . TYR A 1 80 ? -4.077 -6.115 -9.492 1.00 57.22 80 TYR A O 1
ATOM 629 N N . CYS A 1 81 ? -3.408 -7.401 -11.190 1.00 48.59 81 CYS A N 1
ATOM 630 C CA . CYS A 1 81 ? -4.756 -7.915 -11.449 1.00 48.59 81 CYS A CA 1
ATOM 631 C C . CYS A 1 81 ? -5.107 -8.968 -10.385 1.00 48.59 81 CYS A C 1
ATOM 633 O O . CYS A 1 81 ? -4.313 -9.880 -10.150 1.00 48.59 81 CYS A O 1
ATOM 635 N N . THR A 1 82 ? -6.271 -8.814 -9.745 1.00 48.28 82 THR A N 1
ATOM 636 C CA . THR A 1 82 ? -6.957 -9.908 -9.030 1.00 48.28 82 THR A CA 1
ATOM 637 C C . THR A 1 82 ? -7.575 -10.866 -10.037 1.00 48.28 82 THR A C 1
ATOM 639 O O . THR A 1 82 ? -8.038 -10.368 -11.090 1.00 48.28 82 THR A O 1
#

InterPro domains:
  IPR000210 BTB/POZ domain [PF00651] (3-62)
  IPR011333 SKP1/BTB/POZ domain superfamily [G3DSA:3.30.710.10] (1-81)
  IPR011333 SKP1/BTB/POZ domain superfamily [SSF54695] (1-63)